Protein AF-A0A8K0IYJ0-F1 (afdb_monomer)

Solvent-accessible surface area (backbone atoms only — not comparable to full-atom values): 7416 Å² total; per-residue (Å²): 136,86,85,85,81,84,74,81,81,77,74,85,73,69,89,70,73,74,72,77,70,62,98,56,102,62,64,48,76,48,79,47,68,49,75,66,72,64,60,58,55,54,53,50,50,49,52,50,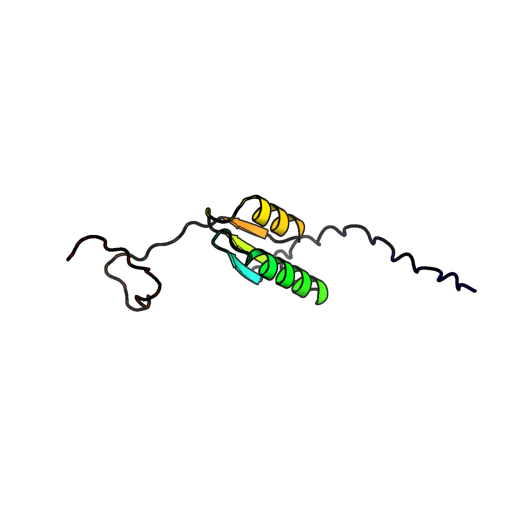43,58,73,72,62,54,81,52,52,44,35,36,41,29,36,86,64,35,49,67,69,59,52,50,52,43,44,73,69,65,36,47,76,39,81,48,80,90,84,78,78,64,97,88,66,69,88,79,63,66,73,81,75,62,74,78,80,78,80,90,87,133

Foldseek 3Di:
DDDDDDDDPPDPPDDDDPDDQPPDPDAAEDEDEAADDCLVVLLVVLVVCVVVVPNHAYEYEYEPRHDVVSVVVCVVSVYRYDYDYDDDDDPPDVPPDDPPVPDDDPPDDD

InterPro domains:
  IPR002495 Glycosyl transferase, family 8 [PF01501] (30-95)
  IPR029044 Nucleotide-diphospho-sugar transferases [G3DSA:3.90.550.10] (24-104)
  IPR029044 Nucleotide-diphospho-sugar transferases [SSF53448] (26-92)
  IPR050587 GNT1/Glycosyltransfe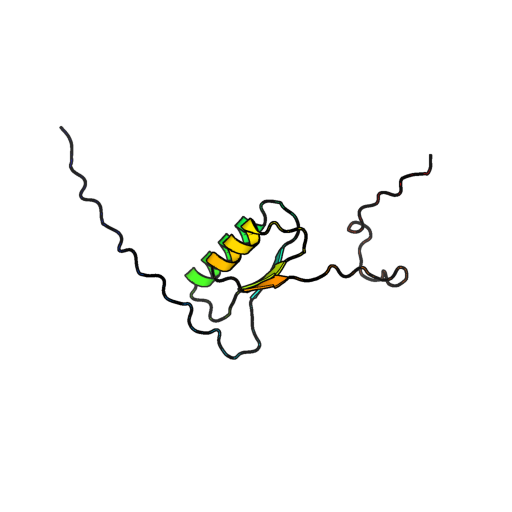rase 8 [PTHR11183] (25-101)

Radius of gyration: 21.36 Å; Cα contacts (8 Å, |Δi|>4): 93; chains: 1; bounding box: 44×26×78 Å

Organism: Cocos nucifera (NCBI:txid13894)

pLDDT: mean 75.53, std 23.27, range [32.5, 97.94]

Secondary structure (DSSP, 8-state):
----------------------SSS--EEEEE-SSSTHHHHHHHHHHHHHHTT-SSPEEEEE-TTS-HHHHHHHHHTT-EEEE-PPPPPPTT--SS--TTSS--------

Mean predicted aligned error: 14.57 Å

Nearest PDB structures (foldseek):
  1zdg-assembly1_A-2  TM=8.687E-01  e=5.119E-03  Oryctolagus cuniculus
  6pmu-assembly1_B  TM=6.725E-01  e=2.680E-02  Tetranychus urticae
  8h4h-assembly1_N-2  TM=6.635E-01  e=9.577E-01  Pyrenophora teres f. teres 0-1
  8gh9-assembly1_D  TM=5.041E-01  e=3.848E+00  Homo sapiens
  8ghg-assembly1_D  TM=4.047E-01  e=2.763E+00  Homo sapiens

Structure (mmCIF, N/CA/C/O backbone):
data_AF-A0A8K0IYJ0-F1
#
_entry.id   AF-A0A8K0IYJ0-F1
#
loop_
_atom_site.group_PDB
_atom_site.id
_atom_site.type_symbol
_atom_site.label_atom_id
_atom_site.label_alt_id
_atom_site.label_comp_id
_atom_site.label_asym_id
_atom_site.label_entity_id
_atom_site.label_seq_id
_atom_site.pdbx_PDB_ins_code
_atom_site.Cartn_x
_atom_site.Cartn_y
_atom_site.Cartn_z
_atom_site.occupancy
_atom_site.B_iso_or_equiv
_atom_site.auth_seq_id
_atom_site.auth_comp_id
_atom_site.auth_asym_id
_atom_site.auth_atom_id
_atom_site.pdbx_PDB_model_num
ATOM 1 N N . MET A 1 1 ? 22.833 4.199 45.622 1.00 33.03 1 MET A N 1
ATOM 2 C CA . MET A 1 1 ? 23.122 3.867 44.212 1.00 33.03 1 MET A CA 1
ATOM 3 C C . MET A 1 1 ? 21.988 3.010 43.671 1.00 33.03 1 MET A C 1
ATOM 5 O O . MET A 1 1 ? 21.658 2.023 44.307 1.00 33.03 1 MET A O 1
ATOM 9 N N . ALA A 1 2 ? 21.442 3.434 42.527 1.00 32.50 2 ALA A N 1
ATOM 10 C CA . ALA A 1 2 ? 20.555 2.731 41.590 1.00 32.50 2 ALA A CA 1
ATOM 11 C C . ALA A 1 2 ? 19.088 2.444 41.988 1.00 32.50 2 ALA A C 1
ATOM 13 O O . ALA A 1 2 ? 18.765 1.543 42.754 1.00 32.50 2 ALA A O 1
ATOM 14 N N . ALA A 1 3 ? 18.204 3.220 41.355 1.00 37.09 3 ALA A N 1
ATOM 15 C CA . ALA A 1 3 ? 16.763 3.048 41.274 1.00 37.09 3 ALA A CA 1
ATOM 16 C C . ALA A 1 3 ? 16.382 1.830 40.412 1.00 37.09 3 ALA A C 1
ATOM 18 O O . ALA A 1 3 ? 16.884 1.677 39.299 1.00 37.09 3 ALA A O 1
ATOM 19 N N . ALA A 1 4 ? 15.443 1.010 40.888 1.00 36.06 4 ALA A N 1
ATOM 20 C CA . ALA A 1 4 ? 14.785 -0.012 40.080 1.00 36.06 4 ALA A CA 1
ATOM 21 C C . ALA A 1 4 ? 13.473 0.559 39.524 1.00 36.06 4 ALA A C 1
ATOM 23 O O . ALA A 1 4 ? 12.489 0.746 40.239 1.00 36.06 4 ALA A O 1
ATOM 24 N N . ILE A 1 5 ? 13.490 0.885 38.235 1.00 40.97 5 ILE A N 1
ATOM 25 C CA . ILE A 1 5 ? 12.350 1.406 37.484 1.00 40.97 5 ILE A CA 1
ATOM 26 C C . ILE A 1 5 ? 11.441 0.219 37.146 1.00 40.97 5 ILE A C 1
ATOM 28 O O . ILE A 1 5 ? 11.775 -0.605 36.296 1.00 40.97 5 ILE A O 1
ATOM 32 N N . LEU A 1 6 ? 10.294 0.111 37.822 1.00 44.34 6 LEU A N 1
ATOM 33 C CA . LEU A 1 6 ? 9.270 -0.887 37.513 1.00 44.34 6 LEU A CA 1
ATOM 34 C C . LEU A 1 6 ? 8.593 -0.516 36.184 1.00 44.34 6 LEU A C 1
ATOM 36 O O . LEU A 1 6 ? 7.754 0.385 36.112 1.00 44.34 6 LEU A O 1
ATOM 40 N N . GLY A 1 7 ? 9.005 -1.196 35.116 1.00 34.50 7 GLY A N 1
ATOM 41 C CA . GLY A 1 7 ? 8.462 -1.036 33.773 1.00 34.50 7 GLY A CA 1
ATOM 42 C C . GLY A 1 7 ? 6.982 -1.418 33.702 1.00 34.50 7 GLY A C 1
ATOM 43 O O . GLY A 1 7 ? 6.582 -2.517 34.080 1.00 34.50 7 GLY A O 1
ATOM 44 N N . LYS A 1 8 ? 6.158 -0.513 33.163 1.00 36.47 8 LYS A N 1
ATOM 45 C CA . LYS A 1 8 ? 4.793 -0.823 32.725 1.00 36.47 8 LYS A CA 1
ATOM 46 C C . LYS A 1 8 ? 4.863 -1.817 31.565 1.00 36.47 8 LYS A C 1
ATOM 48 O O . LYS A 1 8 ? 5.201 -1.440 30.445 1.00 36.47 8 LYS A O 1
ATOM 53 N N . ALA A 1 9 ? 4.494 -3.067 31.825 1.00 36.00 9 ALA A N 1
ATOM 54 C CA . ALA A 1 9 ? 4.181 -4.037 30.788 1.00 36.00 9 ALA A CA 1
ATOM 55 C C . ALA A 1 9 ? 2.942 -3.550 30.015 1.00 36.00 9 ALA A C 1
ATOM 57 O O . ALA A 1 9 ? 1.803 -3.688 30.463 1.00 36.00 9 ALA A O 1
ATOM 58 N N . ALA A 1 10 ? 3.166 -2.917 28.864 1.00 45.06 10 ALA A N 1
ATOM 59 C CA . ALA A 1 10 ? 2.105 -2.580 27.930 1.00 45.06 10 ALA A CA 1
ATOM 60 C C . ALA A 1 10 ? 1.590 -3.880 27.298 1.00 45.06 10 ALA A C 1
ATOM 62 O O . ALA A 1 10 ? 2.192 -4.444 26.390 1.00 45.06 10 ALA A O 1
ATOM 63 N N . MET A 1 11 ? 0.477 -4.350 27.853 1.00 38.56 11 MET A N 1
ATOM 64 C CA . MET A 1 11 ? -0.398 -5.412 27.374 1.00 38.56 11 MET A CA 1
ATOM 65 C C . MET A 1 11 ? -0.397 -5.522 25.841 1.00 38.56 11 MET A C 1
ATOM 67 O O . MET A 1 11 ? -0.870 -4.623 25.140 1.00 38.56 11 MET A O 1
ATOM 71 N N . VAL A 1 12 ? 0.102 -6.651 25.324 1.00 43.66 12 VAL A N 1
ATOM 72 C CA . VAL A 1 12 ? -0.068 -7.055 23.923 1.00 43.66 12 VAL A CA 1
ATOM 73 C C . VAL A 1 12 ? -1.554 -7.330 23.721 1.00 43.66 12 VAL A C 1
ATOM 75 O O . VAL A 1 12 ? -2.068 -8.425 23.937 1.00 43.66 12 VAL A O 1
ATOM 78 N N . ARG A 1 13 ? -2.281 -6.268 23.383 1.00 48.56 13 ARG A N 1
ATOM 79 C CA . ARG A 1 13 ? -3.691 -6.316 23.032 1.00 48.56 13 ARG A CA 1
ATOM 80 C C . ARG A 1 13 ? -3.775 -7.069 21.709 1.00 48.56 13 ARG A C 1
ATOM 82 O O . ARG A 1 13 ? -3.356 -6.548 20.677 1.00 48.56 13 ARG A O 1
ATOM 89 N N . GLY A 1 14 ? -4.245 -8.312 21.798 1.00 42.56 14 GLY A N 1
ATOM 90 C CA . GLY A 1 14 ? -4.315 -9.273 20.705 1.00 42.56 14 GLY A CA 1
ATOM 91 C C . GLY A 1 14 ? -4.811 -8.665 19.397 1.00 42.56 14 GLY A C 1
ATOM 92 O O . GLY A 1 14 ? -5.638 -7.749 19.379 1.00 42.56 14 GLY A O 1
ATOM 93 N N . TYR A 1 15 ? -4.272 -9.191 18.301 1.00 45.62 15 TYR A N 1
ATOM 94 C CA . TYR A 1 15 ? -4.640 -8.850 16.936 1.00 45.62 15 TYR A CA 1
ATOM 95 C C . TYR A 1 15 ? -6.162 -8.963 16.765 1.00 45.62 15 TYR A C 1
ATOM 97 O O . TYR A 1 15 ? -6.722 -10.046 16.601 1.00 45.62 15 TYR A O 1
ATOM 105 N N . ARG A 1 16 ? -6.860 -7.827 16.857 1.00 51.47 16 ARG A N 1
ATOM 106 C CA . ARG A 1 16 ? -8.297 -7.764 16.615 1.00 51.47 16 ARG A CA 1
ATOM 107 C C . ARG A 1 16 ? -8.474 -7.843 15.110 1.00 51.47 16 ARG A C 1
ATOM 109 O O . ARG A 1 16 ? -8.176 -6.871 14.416 1.00 51.47 16 ARG A O 1
ATOM 116 N N . LYS A 1 17 ? -8.927 -9.009 14.632 1.00 48.22 17 LYS A N 1
ATOM 117 C CA . LYS A 1 17 ? -9.362 -9.229 13.247 1.00 48.22 17 LYS A CA 1
ATOM 118 C C . LYS A 1 17 ? -10.137 -7.981 12.807 1.00 48.22 17 LYS A C 1
ATOM 120 O O . LYS A 1 17 ? -11.087 -7.613 13.510 1.00 48.22 17 LYS A O 1
ATOM 125 N N . PRO A 1 18 ? -9.708 -7.274 11.746 1.00 56.28 18 PRO A N 1
ATOM 126 C CA . PRO A 1 18 ? -10.429 -6.098 11.297 1.00 56.28 18 PRO A CA 1
ATOM 127 C C . PRO A 1 18 ? -11.880 -6.513 11.060 1.00 56.28 18 PRO A C 1
ATOM 129 O O . PRO A 1 18 ? -12.142 -7.567 10.474 1.00 56.28 18 PRO A O 1
ATOM 132 N N . ALA A 1 19 ? -12.810 -5.729 11.614 1.00 54.59 19 ALA A N 1
ATOM 133 C CA . ALA A 1 19 ? -14.229 -5.924 11.365 1.00 54.59 19 ALA A CA 1
ATOM 134 C C . ALA A 1 19 ? -14.412 -6.031 9.850 1.00 54.59 19 ALA A C 1
ATOM 136 O O . ALA A 1 19 ? -13.798 -5.254 9.113 1.00 54.59 19 ALA A O 1
ATOM 137 N N . ALA A 1 20 ? -15.173 -7.036 9.405 1.00 54.78 20 ALA A N 1
ATOM 138 C CA . ALA A 1 20 ? -15.466 -7.232 7.993 1.00 54.78 20 ALA A CA 1
ATOM 139 C C . ALA A 1 20 ? -15.823 -5.872 7.386 1.00 54.78 20 ALA A C 1
ATOM 141 O O . ALA A 1 20 ? -16.670 -5.167 7.943 1.00 54.78 20 ALA A O 1
ATOM 142 N N . ALA A 1 21 ? -15.102 -5.484 6.328 1.00 56.34 21 ALA A N 1
ATOM 143 C CA . ALA A 1 21 ? -15.281 -4.188 5.691 1.00 56.34 21 ALA A CA 1
ATOM 144 C C . ALA A 1 21 ? -16.783 -3.952 5.469 1.00 56.34 21 ALA A C 1
ATOM 146 O O . ALA A 1 21 ? -17.481 -4.899 5.079 1.00 56.34 21 ALA A O 1
ATOM 147 N N . PRO A 1 22 ? -17.305 -2.746 5.755 1.00 52.62 22 PRO A N 1
ATOM 148 C CA . PRO A 1 22 ? -18.713 -2.467 5.522 1.00 52.62 22 PRO A CA 1
ATOM 149 C C . PRO A 1 22 ? -19.071 -2.890 4.0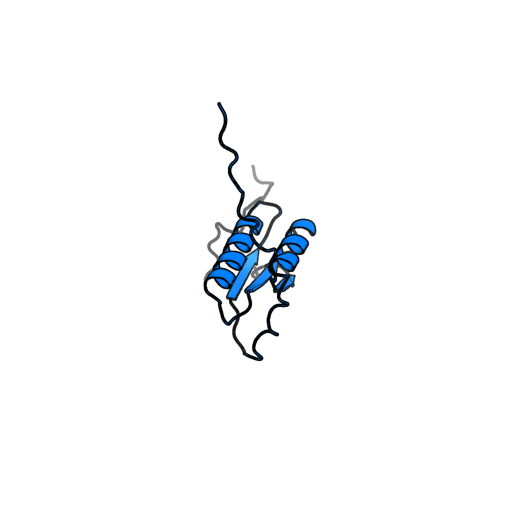94 1.00 52.62 22 PRO A C 1
ATOM 151 O O . PRO A 1 22 ? -18.323 -2.602 3.159 1.00 52.62 22 PRO A O 1
ATOM 154 N N . LYS A 1 23 ? -20.201 -3.591 3.926 1.00 54.56 23 LYS A N 1
ATOM 155 C CA . LYS A 1 23 ? -20.819 -3.861 2.617 1.00 54.56 23 LYS A CA 1
ATOM 156 C C . LYS A 1 23 ? -21.231 -2.514 2.004 1.00 54.56 23 LYS A C 1
ATOM 158 O O . LYS A 1 23 ? -22.387 -2.116 2.084 1.00 54.56 23 LYS A O 1
ATOM 163 N N . GLY A 1 24 ? -20.267 -1.754 1.495 1.00 58.50 24 GLY A N 1
ATOM 164 C CA . GLY A 1 24 ? -20.433 -0.352 1.144 1.00 58.50 24 GLY A CA 1
ATOM 165 C C . GLY A 1 24 ? -19.409 0.086 0.106 1.00 58.50 24 GLY A C 1
ATOM 166 O O . GLY A 1 24 ? -18.227 -0.217 0.210 1.00 58.50 24 GLY A O 1
ATOM 167 N N . ARG A 1 25 ? -19.900 0.814 -0.900 1.00 76.94 25 ARG A N 1
ATOM 168 C CA . ARG A 1 25 ? -19.242 1.288 -2.133 1.00 76.94 25 ARG A CA 1
ATOM 169 C C . ARG A 1 25 ? -18.061 2.266 -1.931 1.00 76.94 25 ARG A C 1
ATOM 171 O O . ARG A 1 25 ? -17.838 3.120 -2.780 1.00 76.94 25 ARG A O 1
ATOM 178 N N . ARG A 1 26 ? -17.367 2.249 -0.788 1.00 90.75 26 ARG A N 1
ATOM 179 C CA . ARG A 1 26 ? -16.403 3.295 -0.401 1.00 90.75 26 ARG A CA 1
ATOM 180 C C . ARG A 1 26 ? -15.121 2.692 0.158 1.00 90.75 26 ARG A C 1
ATOM 182 O O . ARG A 1 26 ? -15.163 1.834 1.036 1.00 90.75 26 ARG A O 1
ATOM 189 N N . ALA A 1 27 ? -13.994 3.194 -0.328 1.00 95.69 27 ALA A N 1
ATOM 190 C CA . ALA A 1 27 ? -12.661 2.840 0.128 1.00 95.69 27 ALA A CA 1
ATOM 191 C C . ALA A 1 27 ? -11.739 4.053 -0.004 1.00 95.69 27 ALA A C 1
ATOM 193 O O . ALA A 1 27 ? -11.955 4.910 -0.862 1.00 95.69 27 ALA A O 1
ATOM 194 N N . TYR A 1 28 ? -10.695 4.091 0.818 1.00 96.88 28 TYR A N 1
ATOM 195 C CA . TYR A 1 28 ? -9.516 4.884 0.496 1.00 96.88 28 TYR A CA 1
ATOM 196 C C . TYR A 1 28 ? -8.689 4.091 -0.503 1.00 96.88 28 TYR A C 1
ATOM 198 O O . TYR A 1 28 ? -8.482 2.894 -0.306 1.00 96.88 28 TYR A O 1
ATOM 206 N N . VAL A 1 29 ? -8.237 4.739 -1.569 1.00 96.69 29 VAL A N 1
ATOM 207 C CA . VAL A 1 29 ? -7.437 4.096 -2.610 1.00 96.69 29 VAL A CA 1
ATOM 208 C C . VAL A 1 29 ? -6.140 4.871 -2.761 1.00 96.69 29 VAL A C 1
ATOM 210 O O . VAL A 1 29 ? -6.151 6.098 -2.805 1.00 96.69 29 VAL A O 1
ATOM 213 N N . THR A 1 30 ? -5.028 4.150 -2.816 1.00 96.50 30 THR A N 1
ATOM 214 C CA . THR A 1 30 ? -3.718 4.698 -3.170 1.00 96.50 30 THR A CA 1
ATOM 215 C C . THR A 1 30 ? -3.047 3.775 -4.173 1.00 96.50 30 THR A C 1
ATOM 217 O O . THR A 1 30 ? -3.368 2.588 -4.241 1.00 96.50 30 THR A O 1
ATOM 220 N N . PHE A 1 31 ? -2.111 4.320 -4.935 1.00 95.62 31 PHE A N 1
ATOM 221 C CA . PHE A 1 31 ? -1.325 3.592 -5.920 1.00 95.62 31 PHE A CA 1
ATOM 222 C C . PHE A 1 31 ? 0.123 3.441 -5.442 1.00 95.62 31 PHE A C 1
ATOM 224 O O . PHE A 1 31 ? 0.616 4.295 -4.701 1.00 95.62 31 PHE A O 1
ATOM 231 N N . LEU A 1 32 ? 0.778 2.348 -5.831 1.00 95.75 32 LEU A N 1
ATOM 232 C CA . LEU A 1 32 ? 2.179 2.067 -5.548 1.00 95.75 32 LEU A CA 1
ATOM 233 C C . LEU A 1 32 ? 2.832 1.409 -6.769 1.00 95.75 32 LEU A C 1
ATOM 235 O O . LEU A 1 32 ? 2.338 0.403 -7.275 1.00 95.75 32 LEU A O 1
ATOM 239 N N . ALA A 1 33 ? 3.959 1.971 -7.186 1.00 93.38 33 ALA A N 1
ATOM 240 C CA . ALA A 1 33 ? 4.798 1.488 -8.273 1.00 93.38 33 ALA A CA 1
ATOM 241 C C . ALA A 1 33 ? 6.264 1.491 -7.836 1.00 93.38 33 ALA A C 1
ATOM 243 O O . ALA A 1 33 ? 6.642 2.249 -6.933 1.00 93.38 33 ALA A O 1
ATOM 244 N N . GLY A 1 34 ? 7.062 0.667 -8.502 1.00 90.56 34 GLY A N 1
ATOM 245 C CA . GLY A 1 34 ? 8.496 0.552 -8.294 1.00 90.56 34 GLY A CA 1
ATOM 246 C C . GLY A 1 34 ? 8.903 -0.226 -7.042 1.00 90.56 34 GLY A C 1
ATOM 247 O O . GLY A 1 34 ? 8.097 -0.646 -6.206 1.00 90.56 34 GLY A O 1
ATOM 248 N N . ASP A 1 35 ? 10.214 -0.378 -6.906 1.00 91.31 35 ASP A N 1
ATOM 249 C CA . ASP A 1 35 ? 10.907 -1.102 -5.840 1.00 91.31 35 ASP A CA 1
ATOM 250 C C . ASP A 1 35 ? 11.417 -0.200 -4.708 1.00 91.31 35 ASP A C 1
ATOM 252 O O . ASP A 1 35 ? 11.964 -0.682 -3.717 1.00 91.31 35 ASP A O 1
ATOM 256 N N . GLY A 1 36 ? 11.193 1.108 -4.818 1.00 91.56 36 GLY A N 1
ATOM 257 C CA . GLY A 1 36 ? 11.594 2.083 -3.816 1.00 91.56 36 GLY A CA 1
ATOM 258 C C . GLY A 1 36 ? 10.795 2.023 -2.508 1.00 91.56 36 GLY A C 1
ATOM 259 O O . GLY A 1 36 ? 9.871 1.237 -2.292 1.00 91.56 36 GLY A O 1
ATOM 260 N N . ASP A 1 37 ? 11.115 2.956 -1.616 1.00 95.81 37 ASP A N 1
ATOM 261 C CA . ASP A 1 37 ? 10.621 2.988 -0.236 1.00 95.81 37 ASP A CA 1
ATOM 262 C C . ASP A 1 37 ? 9.198 3.555 -0.051 1.00 9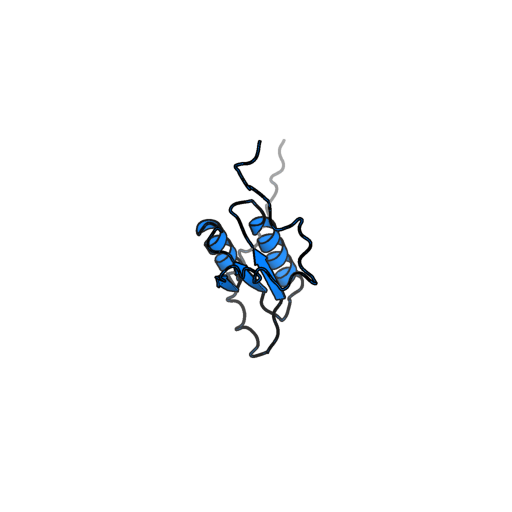5.81 37 ASP A C 1
ATOM 264 O O . ASP A 1 37 ? 8.728 3.723 1.080 1.00 95.81 37 ASP A O 1
ATOM 268 N N . TYR A 1 38 ? 8.463 3.821 -1.134 1.00 95.06 38 TYR A N 1
ATOM 269 C CA . TYR A 1 38 ? 7.108 4.389 -1.075 1.00 95.06 38 TYR A CA 1
ATOM 270 C C . TYR A 1 38 ? 6.103 3.500 -0.322 1.00 95.06 38 TYR A C 1
ATOM 272 O O . TYR A 1 38 ? 5.136 4.005 0.260 1.00 95.06 38 TYR A O 1
ATOM 280 N N . TRP A 1 39 ? 6.365 2.193 -0.215 1.00 95.94 39 TRP A N 1
ATOM 281 C CA . TRP A 1 39 ? 5.576 1.284 0.621 1.00 95.94 39 TRP A CA 1
ATOM 282 C C . TRP A 1 39 ? 5.565 1.710 2.101 1.00 95.94 39 TRP A C 1
ATOM 284 O O . TRP A 1 39 ? 4.553 1.524 2.782 1.00 95.94 39 TRP A O 1
ATOM 294 N N . LYS A 1 40 ? 6.632 2.357 2.602 1.00 97.19 40 LYS A N 1
ATOM 295 C CA . LYS A 1 40 ? 6.700 2.897 3.974 1.00 97.19 40 LYS A CA 1
ATOM 296 C C . LYS A 1 40 ? 5.661 4.001 4.188 1.00 97.19 40 LYS A C 1
ATOM 298 O O . LYS A 1 40 ? 5.038 4.062 5.251 1.00 97.19 40 LYS A O 1
ATOM 303 N N . GLY A 1 41 ? 5.415 4.822 3.164 1.00 97.31 41 GLY A N 1
ATOM 304 C CA . GLY A 1 41 ? 4.357 5.834 3.167 1.00 97.31 41 GLY A CA 1
ATOM 305 C C . GLY A 1 41 ? 2.967 5.207 3.291 1.00 97.31 41 GLY A C 1
ATOM 306 O O . GLY A 1 41 ? 2.171 5.615 4.138 1.00 97.31 41 GLY A O 1
ATOM 307 N N . VAL A 1 42 ? 2.706 4.136 2.537 1.00 97.56 42 VAL A N 1
ATOM 308 C CA . VAL A 1 42 ?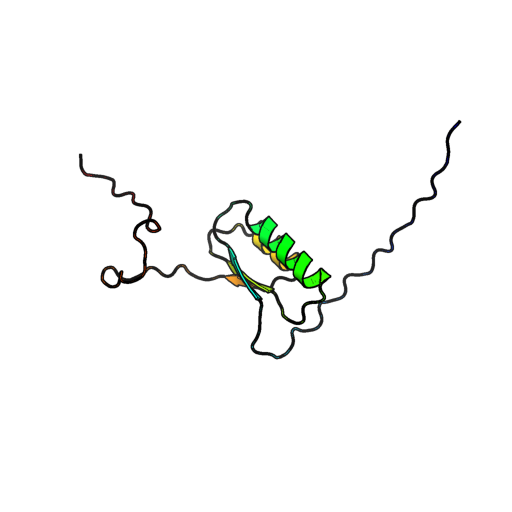 1.439 3.386 2.606 1.00 97.56 42 VAL A CA 1
ATOM 309 C C . VAL A 1 42 ? 1.249 2.725 3.979 1.00 97.56 42 VAL A C 1
ATOM 311 O O . VAL A 1 42 ? 0.147 2.739 4.530 1.00 97.56 42 VAL A O 1
ATOM 314 N N . VAL A 1 43 ? 2.320 2.208 4.591 1.00 97.88 43 VAL A N 1
ATOM 315 C CA . VAL A 1 43 ? 2.286 1.700 5.975 1.00 97.88 43 VAL A CA 1
ATOM 316 C C . VAL A 1 43 ? 1.911 2.812 6.962 1.00 97.88 43 VAL A C 1
ATOM 318 O O . VAL A 1 43 ? 1.095 2.589 7.862 1.00 97.88 43 VAL A O 1
ATOM 321 N N . GLY A 1 44 ? 2.480 4.009 6.799 1.00 97.94 44 GLY A N 1
ATOM 322 C CA . GLY A 1 44 ? 2.122 5.195 7.580 1.00 97.94 44 GLY A CA 1
ATOM 323 C C . GLY A 1 44 ? 0.646 5.571 7.423 1.00 97.94 44 GLY A C 1
ATOM 324 O O . GLY A 1 44 ? -0.051 5.753 8.424 1.00 97.94 44 GLY A O 1
ATOM 325 N N . LEU A 1 45 ? 0.145 5.586 6.185 1.00 97.69 45 LEU A N 1
ATOM 326 C CA . LEU A 1 45 ? -1.258 5.850 5.866 1.00 97.69 45 LEU A CA 1
ATOM 327 C C . LEU A 1 45 ? -2.195 4.835 6.539 1.00 97.69 45 LEU A C 1
ATOM 329 O O . LEU A 1 45 ? -3.139 5.226 7.228 1.00 97.69 45 LEU A O 1
ATOM 333 N N . ALA A 1 46 ? -1.903 3.537 6.422 1.00 97.06 46 ALA A N 1
ATOM 334 C CA . ALA A 1 46 ? -2.689 2.476 7.052 1.00 97.06 46 ALA A CA 1
ATOM 335 C C . ALA A 1 46 ? -2.740 2.628 8.584 1.00 97.06 46 ALA A C 1
ATOM 337 O O . ALA A 1 46 ? -3.799 2.497 9.208 1.00 97.06 46 ALA A O 1
ATOM 338 N N . LYS A 1 47 ? -1.598 2.954 9.205 1.00 97.56 47 LYS A N 1
ATOM 339 C CA . LYS A 1 47 ? -1.507 3.246 10.644 1.00 97.56 47 LYS A CA 1
ATOM 340 C C . LYS A 1 47 ? -2.336 4.477 11.022 1.00 97.56 47 LYS A C 1
ATOM 342 O O . LYS A 1 47 ? -3.043 4.432 12.030 1.00 97.56 47 LYS A O 1
ATOM 347 N N . GLY A 1 48 ? -2.290 5.538 10.217 1.00 97.38 48 GLY A N 1
ATOM 348 C CA . GLY A 1 48 ? -3.069 6.763 10.411 1.00 97.38 48 GLY A CA 1
ATOM 349 C C . GLY A 1 48 ? -4.576 6.511 10.370 1.00 97.38 48 GLY A C 1
ATOM 350 O O . GLY A 1 48 ? -5.279 6.848 11.323 1.00 97.38 48 GLY A O 1
ATOM 351 N N . LEU A 1 49 ? -5.058 5.823 9.330 1.00 96.81 49 LEU A N 1
ATOM 352 C CA . LEU A 1 49 ? -6.473 5.460 9.182 1.00 96.81 49 LEU A CA 1
ATOM 353 C C . LEU A 1 49 ? -6.969 4.598 10.349 1.00 96.81 49 LEU A C 1
ATOM 355 O O . LEU A 1 49 ? -8.068 4.809 10.864 1.00 96.81 49 LEU A O 1
ATOM 359 N N . ARG A 1 50 ? -6.139 3.667 10.833 1.00 95.62 50 ARG A N 1
ATOM 360 C CA . ARG A 1 50 ? -6.460 2.866 12.020 1.00 95.62 50 ARG A CA 1
ATOM 361 C C . ARG A 1 50 ? -6.507 3.710 13.294 1.00 95.62 50 ARG A C 1
ATOM 363 O O . ARG A 1 50 ? -7.407 3.512 14.110 1.00 95.62 50 ARG A O 1
ATOM 370 N N . LYS A 1 51 ? -5.575 4.654 13.468 1.00 97.12 51 LYS A N 1
ATOM 371 C CA . LYS A 1 51 ? -5.523 5.555 14.634 1.00 97.12 51 LYS A CA 1
ATOM 372 C C . LYS A 1 51 ? -6.803 6.382 14.762 1.00 97.12 51 LYS A C 1
ATOM 374 O O . LYS A 1 51 ? -7.330 6.503 15.864 1.00 97.12 51 LYS A O 1
ATOM 379 N N . VAL A 1 52 ? -7.331 6.889 13.648 1.00 96.88 52 VAL A N 1
ATOM 380 C CA . VAL A 1 52 ? -8.585 7.665 13.627 1.00 96.88 52 VAL A CA 1
ATOM 381 C C . VAL A 1 52 ? -9.845 6.796 13.583 1.00 96.88 52 VAL A C 1
ATOM 383 O O . VAL A 1 52 ? -10.945 7.332 13.509 1.00 96.88 52 VAL A O 1
ATOM 386 N N . ARG A 1 53 ? -9.710 5.463 13.662 1.00 94.00 53 ARG A N 1
ATOM 387 C CA . ARG A 1 53 ? -10.823 4.503 13.553 1.00 94.00 53 ARG A CA 1
ATOM 388 C C . ARG A 1 53 ? -11.650 4.719 12.281 1.00 94.00 53 ARG A C 1
ATOM 390 O O . ARG A 1 53 ? -12.877 4.722 12.328 1.00 94.00 53 ARG A O 1
ATOM 397 N N . SER A 1 54 ? -10.958 4.893 11.153 1.00 93.25 54 SER A N 1
ATOM 398 C CA . SER A 1 54 ? -11.585 5.003 9.837 1.00 93.25 54 SER A CA 1
ATOM 399 C C . SER A 1 54 ? -12.590 3.872 9.609 1.00 93.25 54 SER A C 1
ATOM 401 O O . SER A 1 54 ? -12.299 2.705 9.882 1.00 93.25 54 SER A O 1
ATOM 403 N N . ALA A 1 55 ? -13.764 4.227 9.087 1.00 92.50 55 ALA A N 1
ATOM 404 C CA . ALA A 1 55 ? -14.824 3.276 8.766 1.00 92.50 55 ALA A CA 1
ATOM 405 C C . ALA A 1 55 ? -14.554 2.492 7.470 1.00 92.50 55 ALA A C 1
ATOM 407 O O . ALA A 1 55 ? -15.162 1.446 7.253 1.00 92.50 55 ALA A O 1
ATOM 408 N N . TYR A 1 56 ? -13.667 2.995 6.606 1.00 93.56 56 TYR A N 1
ATOM 409 C CA . TYR A 1 56 ? -13.446 2.453 5.265 1.00 93.56 56 TYR A CA 1
ATOM 410 C C . TYR A 1 56 ? -12.087 1.755 5.146 1.00 93.56 56 TYR A C 1
ATOM 412 O O . TYR A 1 56 ? -11.110 2.214 5.752 1.00 93.56 56 TYR A O 1
ATOM 420 N N . PRO A 1 57 ? -12.000 0.671 4.351 1.00 94.38 57 PRO A N 1
ATOM 421 C CA . PRO A 1 57 ? -10.741 -0.019 4.107 1.00 94.38 57 PRO A CA 1
ATOM 422 C C . PRO A 1 57 ? -9.794 0.829 3.250 1.00 94.38 57 PRO A C 1
ATOM 424 O O . PRO A 1 57 ? -10.226 1.713 2.506 1.00 94.38 57 PRO A O 1
ATOM 427 N N . LEU A 1 58 ? -8.501 0.509 3.331 1.00 97.25 58 LEU A N 1
ATOM 428 C CA . LEU A 1 58 ? -7.479 1.020 2.423 1.00 97.25 58 LEU A CA 1
ATOM 429 C C . LEU A 1 58 ? -7.191 -0.028 1.346 1.00 97.25 58 LEU A C 1
ATOM 431 O O . LEU A 1 58 ? -6.718 -1.124 1.656 1.00 97.25 58 LEU A O 1
ATOM 435 N N . VAL A 1 59 ? -7.471 0.319 0.095 1.00 97.25 59 VAL A N 1
ATOM 436 C CA . VAL A 1 59 ? -7.090 -0.439 -1.096 1.00 97.25 59 VAL A CA 1
ATOM 437 C C . VAL A 1 59 ? -5.795 0.145 -1.644 1.00 97.25 59 VAL A C 1
ATOM 439 O O . VAL A 1 59 ? -5.660 1.360 -1.779 1.00 97.25 59 VAL A O 1
ATOM 442 N N . VAL A 1 60 ? -4.842 -0.726 -1.954 1.00 97.88 60 VAL A N 1
ATOM 443 C CA . VAL A 1 60 ? -3.568 -0.343 -2.558 1.00 97.88 60 VAL A CA 1
ATOM 444 C C . VAL A 1 60 ? -3.493 -0.997 -3.925 1.00 97.88 60 VAL A C 1
ATOM 446 O O . VAL A 1 60 ? -3.383 -2.220 -4.011 1.00 97.88 60 VAL A O 1
ATOM 449 N N . ALA A 1 61 ? -3.593 -0.183 -4.970 1.00 97.31 61 ALA A N 1
ATOM 450 C CA . ALA A 1 61 ? -3.329 -0.604 -6.335 1.00 97.31 61 ALA A CA 1
ATOM 451 C C . ALA A 1 61 ? -1.810 -0.706 -6.526 1.00 97.31 61 ALA A C 1
ATOM 453 O O . ALA A 1 61 ? -1.112 0.282 -6.308 1.00 97.31 61 ALA A O 1
ATOM 454 N N . VAL A 1 62 ? -1.300 -1.888 -6.863 1.00 96.56 62 VAL A N 1
ATOM 455 C CA . VAL A 1 62 ? 0.138 -2.146 -7.033 1.00 96.56 62 VAL A CA 1
ATOM 456 C C . VAL A 1 62 ? 0.444 -2.526 -8.473 1.00 96.56 62 VAL A C 1
ATOM 458 O O . VAL A 1 62 ? -0.315 -3.284 -9.073 1.00 96.56 62 VAL A O 1
ATOM 461 N N . LEU A 1 63 ? 1.551 -2.022 -9.010 1.00 94.12 63 LEU A N 1
ATOM 462 C CA . LEU A 1 63 ? 2.094 -2.504 -10.278 1.00 94.12 63 LEU A CA 1
ATOM 463 C C . LEU A 1 63 ? 2.901 -3.805 -10.103 1.00 94.12 63 LEU A C 1
ATOM 465 O O . LEU A 1 63 ? 3.334 -4.114 -8.985 1.00 94.12 63 LEU A O 1
ATOM 469 N N . PRO A 1 64 ? 3.139 -4.557 -11.201 1.00 91.56 64 PRO A N 1
ATOM 470 C CA . PRO A 1 64 ? 3.950 -5.775 -11.195 1.00 91.56 64 PRO A CA 1
ATOM 471 C C . PRO A 1 64 ? 5.389 -5.575 -10.696 1.00 91.56 64 PRO A C 1
ATOM 473 O O . PRO A 1 64 ? 5.963 -6.495 -10.120 1.00 91.56 64 PRO A O 1
ATOM 476 N N . ASP A 1 65 ? 5.942 -4.375 -10.862 1.00 92.25 65 ASP A N 1
ATOM 477 C CA . ASP A 1 65 ? 7.308 -3.998 -10.476 1.00 92.25 65 ASP A CA 1
ATOM 478 C C . ASP A 1 65 ? 7.514 -3.840 -8.957 1.00 92.25 65 ASP A C 1
ATOM 480 O O . ASP A 1 65 ? 8.649 -3.811 -8.488 1.00 92.25 65 ASP A O 1
ATOM 484 N N . VAL A 1 66 ? 6.438 -3.792 -8.164 1.00 95.44 66 VAL A N 1
ATOM 485 C CA . VAL A 1 66 ? 6.527 -3.730 -6.700 1.00 95.44 66 VAL A CA 1
ATOM 486 C C . VAL A 1 66 ? 6.965 -5.093 -6.143 1.00 95.44 66 VAL A C 1
ATOM 488 O O . VAL A 1 66 ? 6.228 -6.069 -6.325 1.00 95.44 66 VAL A O 1
ATOM 491 N N . PRO A 1 67 ? 8.069 -5.184 -5.375 1.00 96.00 67 PRO A N 1
ATOM 492 C CA . PRO A 1 67 ? 8.539 -6.435 -4.782 1.00 96.00 67 PRO A CA 1
ATOM 493 C C . PRO A 1 67 ? 7.491 -7.131 -3.902 1.00 96.00 67 PRO A C 1
ATOM 495 O O . PRO A 1 67 ? 6.774 -6.491 -3.126 1.00 96.00 67 PRO A O 1
ATOM 498 N N . GLU A 1 68 ? 7.432 -8.465 -3.960 1.00 96.00 68 GLU A N 1
ATOM 499 C CA . GLU A 1 68 ? 6.448 -9.256 -3.201 1.00 96.00 68 GLU A CA 1
ATOM 500 C C . GLU A 1 68 ? 6.582 -9.063 -1.683 1.00 96.00 68 GLU A C 1
ATOM 502 O O . GLU A 1 68 ? 5.579 -9.057 -0.966 1.00 96.00 68 GLU A O 1
ATOM 507 N N . ASP A 1 69 ? 7.792 -8.820 -1.178 1.00 96.75 69 ASP A N 1
ATOM 508 C CA . ASP A 1 69 ? 8.008 -8.537 0.242 1.00 96.75 69 ASP A CA 1
ATOM 509 C C . ASP A 1 69 ? 7.319 -7.242 0.682 1.00 96.75 69 ASP A C 1
ATOM 511 O O . ASP A 1 69 ? 6.656 -7.217 1.725 1.00 96.75 69 ASP A O 1
ATOM 515 N N . HIS A 1 70 ? 7.355 -6.195 -0.148 1.00 96.75 70 HIS A N 1
ATOM 516 C CA . HIS A 1 70 ? 6.610 -4.963 0.112 1.00 96.75 70 HIS A CA 1
ATOM 517 C C . HIS A 1 70 ? 5.103 -5.242 0.133 1.00 96.75 70 HIS A C 1
ATOM 519 O O . HIS A 1 70 ? 4.404 -4.830 1.063 1.00 96.75 70 HIS A O 1
ATOM 525 N N . ARG A 1 71 ? 4.589 -6.029 -0.819 1.00 96.69 71 ARG A N 1
ATOM 526 C CA . ARG A 1 71 ? 3.166 -6.414 -0.870 1.00 96.69 71 ARG A CA 1
ATOM 527 C C . ARG A 1 71 ? 2.746 -7.219 0.358 1.00 96.69 71 ARG A C 1
ATOM 529 O O . ARG A 1 71 ? 1.684 -6.960 0.930 1.00 96.69 71 ARG A O 1
ATOM 536 N N . ARG A 1 72 ? 3.581 -8.158 0.812 1.00 97.75 72 ARG A N 1
ATOM 537 C CA . ARG A 1 72 ? 3.361 -8.954 2.029 1.00 97.75 72 ARG A CA 1
ATOM 538 C C . ARG A 1 72 ? 3.272 -8.062 3.261 1.00 97.75 72 ARG A C 1
ATOM 540 O O . ARG A 1 72 ? 2.351 -8.225 4.066 1.00 97.75 72 ARG A O 1
ATOM 547 N N . ILE A 1 73 ? 4.165 -7.079 3.376 1.00 97.31 73 ILE A N 1
ATOM 548 C CA . ILE A 1 73 ? 4.125 -6.095 4.459 1.00 97.31 73 ILE A CA 1
ATOM 549 C C . ILE A 1 73 ? 2.813 -5.307 4.413 1.00 97.31 73 ILE A C 1
ATOM 551 O O . ILE A 1 73 ? 2.145 -5.195 5.441 1.00 97.31 73 ILE A O 1
ATOM 555 N N . LEU A 1 74 ? 2.381 -4.822 3.247 1.00 97.00 74 LEU A N 1
ATOM 556 C CA . LEU A 1 74 ? 1.117 -4.089 3.117 1.00 97.00 74 LEU A CA 1
ATOM 557 C C . LEU A 1 74 ? -0.095 -4.938 3.524 1.00 97.00 74 LEU A C 1
ATOM 559 O O . LEU A 1 74 ? -0.928 -4.477 4.309 1.00 97.00 74 LEU A O 1
ATOM 563 N N . ARG A 1 75 ? -0.164 -6.200 3.077 1.00 97.38 75 ARG A N 1
ATOM 564 C CA . ARG A 1 75 ? -1.214 -7.140 3.509 1.00 97.38 75 ARG A CA 1
ATOM 565 C C . ARG A 1 75 ? -1.191 -7.336 5.030 1.00 97.38 75 ARG A C 1
ATOM 567 O O . ARG A 1 75 ? -2.245 -7.302 5.662 1.00 97.38 75 ARG A O 1
ATOM 574 N N . SER A 1 76 ? -0.006 -7.440 5.643 1.00 96.75 76 SER A N 1
ATOM 575 C CA . SER A 1 76 ? 0.140 -7.565 7.106 1.00 96.75 76 SER A CA 1
ATOM 576 C C . SER A 1 76 ? -0.409 -6.354 7.878 1.00 96.75 76 SER A C 1
ATOM 578 O O . SER A 1 76 ? -0.905 -6.502 8.996 1.00 96.75 76 SER A O 1
ATOM 580 N N . GLN A 1 77 ? -0.377 -5.156 7.276 1.00 95.50 77 GLN A N 1
ATOM 581 C CA . GLN A 1 77 ? -0.938 -3.934 7.865 1.00 95.50 77 GLN A CA 1
ATOM 582 C C . GLN A 1 77 ? -2.469 -3.845 7.759 1.00 95.50 77 GLN A C 1
ATOM 584 O O . GLN A 1 77 ? -3.056 -2.918 8.325 1.00 95.50 77 GLN A O 1
ATOM 589 N N . GLY A 1 78 ? -3.112 -4.795 7.071 1.00 93.75 78 GLY A N 1
ATOM 590 C CA . GLY A 1 78 ? -4.550 -4.803 6.805 1.00 93.75 78 GLY A CA 1
ATOM 591 C C . GLY A 1 78 ? -4.952 -4.070 5.523 1.00 93.75 78 GLY A C 1
ATOM 592 O O . GLY A 1 78 ? -6.134 -3.775 5.351 1.00 93.75 78 GLY A O 1
ATOM 593 N N . CYS A 1 79 ? -4.000 -3.759 4.637 1.00 97.00 79 CYS A N 1
ATOM 594 C CA . CYS A 1 79 ? -4.297 -3.175 3.332 1.00 97.00 79 CYS A CA 1
ATOM 595 C C . CYS A 1 79 ? -4.850 -4.234 2.369 1.00 97.00 79 CYS A C 1
ATOM 597 O O . CYS A 1 79 ? -4.351 -5.360 2.305 1.00 97.00 79 CYS A O 1
ATOM 599 N N . LEU A 1 80 ? -5.839 -3.847 1.564 1.00 96.69 80 LEU A N 1
ATOM 600 C CA . LEU A 1 80 ? -6.341 -4.652 0.454 1.00 96.69 80 LEU A CA 1
ATOM 601 C C . LEU A 1 80 ? -5.474 -4.395 -0.780 1.00 96.69 80 LEU A C 1
ATOM 603 O O . LEU A 1 80 ? -5.683 -3.423 -1.501 1.00 96.69 80 LEU A O 1
ATOM 607 N N . VAL A 1 81 ? -4.486 -5.255 -1.005 1.00 96.81 81 VAL A N 1
ATOM 608 C CA . VAL A 1 81 ? -3.572 -5.141 -2.150 1.00 96.81 81 VAL A CA 1
ATOM 609 C C . VAL A 1 81 ? -4.243 -5.692 -3.409 1.00 96.81 81 VAL A C 1
ATOM 611 O O . VAL A 1 81 ? -4.702 -6.837 -3.414 1.00 96.81 81 VAL A O 1
ATOM 614 N N . ARG A 1 82 ? -4.307 -4.878 -4.464 1.00 96.88 82 ARG A N 1
ATOM 615 C CA . ARG A 1 82 ? -4.836 -5.233 -5.784 1.00 96.88 82 ARG A CA 1
ATOM 616 C C . ARG A 1 82 ? -3.776 -4.946 -6.830 1.00 96.88 82 ARG A C 1
ATOM 618 O O . ARG A 1 82 ? -3.378 -3.800 -6.984 1.00 96.88 82 ARG A O 1
ATOM 625 N N . GLU A 1 83 ? -3.316 -5.984 -7.510 1.00 95.19 83 GLU A N 1
ATOM 626 C CA . GLU A 1 83 ? -2.440 -5.797 -8.661 1.00 95.19 83 GLU A CA 1
ATOM 627 C C . GLU A 1 83 ? -3.237 -5.188 -9.818 1.00 95.19 83 GLU A C 1
ATOM 629 O O . GLU A 1 83 ? -4.403 -5.544 -10.011 1.00 95.19 83 GLU A O 1
ATOM 634 N N . ILE A 1 84 ? -2.629 -4.239 -10.526 1.00 93.12 84 ILE A N 1
ATOM 635 C CA . ILE A 1 84 ? -3.184 -3.612 -11.724 1.00 93.12 84 ILE A CA 1
ATOM 636 C C . ILE A 1 84 ? -2.126 -3.556 -12.825 1.00 93.12 84 ILE A C 1
ATOM 638 O O . ILE A 1 84 ? -0.931 -3.478 -12.541 1.00 93.12 84 ILE A O 1
ATOM 642 N N . GLU A 1 85 ? -2.576 -3.560 -14.076 1.00 86.31 85 GLU A N 1
ATOM 643 C CA . GLU A 1 85 ? -1.706 -3.394 -15.239 1.00 86.31 85 GLU A CA 1
ATOM 644 C C . GLU A 1 85 ? -1.539 -1.904 -15.590 1.00 86.31 85 GL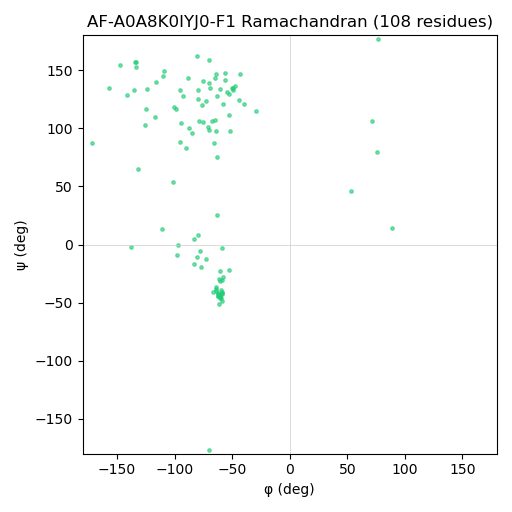U A C 1
ATOM 646 O O . GLU A 1 85 ? -2.496 -1.130 -15.456 1.00 86.31 85 GLU A O 1
ATOM 651 N N . PRO A 1 86 ? -0.345 -1.475 -16.041 1.00 81.06 86 PRO A N 1
ATOM 652 C CA . PRO A 1 86 ? -0.155 -0.140 -16.595 1.00 81.06 86 PRO A CA 1
ATOM 653 C C . PRO A 1 86 ? -1.040 0.072 -17.830 1.00 81.06 86 PRO A C 1
ATOM 655 O O . PRO A 1 86 ? -1.076 -0.766 -18.728 1.00 81.06 86 PRO A O 1
ATOM 658 N N . VAL A 1 87 ? -1.718 1.219 -17.905 1.00 80.19 87 VAL A N 1
ATOM 659 C CA . VAL A 1 87 ? -2.457 1.630 -19.106 1.00 80.19 87 VAL A CA 1
ATOM 660 C C . VAL A 1 87 ? -1.613 2.638 -19.872 1.00 80.19 87 VAL A C 1
ATOM 662 O O . VAL A 1 87 ? -1.326 3.722 -19.362 1.00 80.19 87 VAL A O 1
ATOM 665 N N . TYR A 1 88 ? -1.244 2.290 -21.102 1.00 71.25 88 TYR A N 1
ATOM 666 C CA . TYR A 1 88 ? -0.534 3.189 -22.005 1.00 71.25 88 TYR A CA 1
ATOM 667 C C . TYR A 1 88 ? -1.540 3.930 -22.894 1.00 71.25 88 TYR A C 1
ATOM 669 O O . TYR A 1 88 ? -2.401 3.283 -23.501 1.00 71.25 88 TYR A O 1
ATOM 677 N N . PRO A 1 89 ? -1.488 5.274 -22.964 1.00 71.50 89 PRO A N 1
ATOM 678 C CA . PRO A 1 89 ? -2.365 6.020 -23.850 1.00 71.50 89 PRO A CA 1
ATOM 679 C C . PRO A 1 89 ? -2.048 5.684 -25.317 1.00 71.50 89 PRO A C 1
ATOM 681 O O . PRO A 1 89 ? -0.876 5.522 -25.664 1.00 71.50 89 PRO A O 1
ATOM 684 N N . PRO A 1 90 ? -3.064 5.601 -26.194 1.00 68.25 90 PRO A N 1
ATOM 685 C CA . PRO A 1 90 ? -2.833 5.482 -27.628 1.00 68.25 90 PRO A CA 1
ATOM 686 C C . PRO A 1 90 ? -2.135 6.745 -28.154 1.00 68.25 90 PRO A C 1
ATOM 688 O O . PRO A 1 90 ? -2.415 7.851 -27.687 1.00 68.25 90 PRO A O 1
ATOM 691 N N . GLU A 1 91 ? -1.275 6.586 -29.164 1.00 64.81 91 GLU A N 1
ATOM 692 C CA . GLU A 1 91 ? -0.383 7.632 -29.705 1.00 64.81 91 GLU A CA 1
ATOM 693 C C . GLU A 1 91 ? -1.089 8.946 -30.096 1.00 64.81 91 GLU A C 1
ATOM 695 O O . GLU A 1 91 ? -0.460 10.000 -30.123 1.00 64.81 91 GLU A O 1
ATOM 700 N N . ASN A 1 92 ? -2.401 8.913 -30.355 1.00 59.78 92 ASN A N 1
ATOM 701 C CA . ASN A 1 92 ? -3.150 10.015 -30.962 1.00 59.78 92 ASN A CA 1
ATOM 702 C C . ASN A 1 92 ? -4.158 10.727 -30.030 1.00 59.78 92 ASN A C 1
ATOM 704 O O . ASN A 1 92 ? -5.020 11.461 -30.512 1.00 59.78 92 ASN A O 1
ATOM 708 N N . GLN A 1 93 ? -4.101 10.513 -28.706 1.00 53.56 93 GLN A N 1
ATOM 709 C CA . GLN A 1 93 ? -4.976 11.189 -27.727 1.00 53.56 93 GLN A CA 1
ATOM 710 C C . GLN A 1 93 ? -4.187 11.764 -26.541 1.00 53.56 93 GLN A C 1
ATOM 712 O O . GLN A 1 93 ? -4.356 11.378 -25.387 1.00 53.56 93 GLN A O 1
ATOM 717 N N . THR A 1 94 ? -3.330 12.741 -26.818 1.00 55.62 94 THR A N 1
ATOM 718 C CA . THR A 1 94 ? -2.555 13.490 -25.818 1.00 55.62 94 THR A CA 1
ATOM 719 C C . THR A 1 94 ? -3.170 14.867 -25.542 1.00 55.62 94 THR A C 1
ATOM 721 O O . THR A 1 94 ? -2.498 15.885 -25.631 1.00 55.62 94 THR A O 1
ATOM 724 N N . GLN A 1 95 ? -4.460 14.942 -25.184 1.00 53.22 95 GLN A N 1
ATOM 725 C CA . GLN A 1 95 ? -5.027 16.216 -24.692 1.00 53.22 95 GLN A CA 1
ATOM 726 C C . GLN A 1 95 ? -4.767 16.469 -23.198 1.00 53.22 95 GLN A C 1
ATOM 728 O O . GLN A 1 95 ? -4.862 17.612 -22.760 1.00 53.22 95 GLN A O 1
ATOM 733 N N . PHE A 1 96 ? -4.391 15.445 -22.418 1.00 54.81 96 PHE A N 1
ATOM 734 C CA . PHE A 1 96 ? -4.167 15.590 -20.967 1.00 54.81 96 PHE A CA 1
ATOM 735 C C . PHE A 1 96 ? -2.923 14.869 -20.419 1.00 54.81 96 PHE A C 1
ATOM 737 O O . PHE A 1 96 ? -2.626 14.987 -19.231 1.00 54.81 96 PHE A O 1
ATOM 744 N N . ALA A 1 97 ? -2.167 14.147 -21.252 1.00 54.22 97 ALA A N 1
ATOM 745 C CA . ALA A 1 97 ? -0.887 13.569 -20.850 1.00 54.22 97 ALA A CA 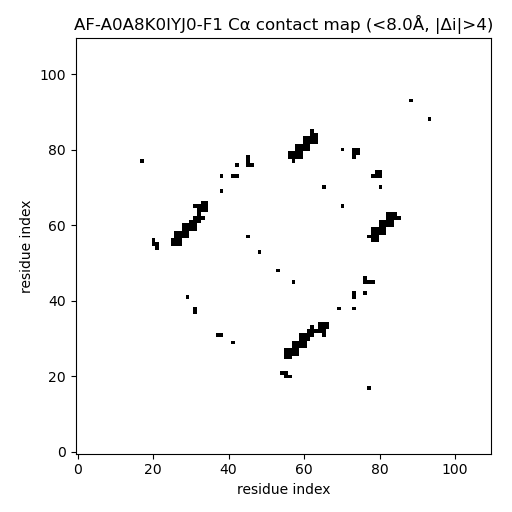1
ATOM 746 C C . ALA A 1 97 ? 0.222 14.602 -21.087 1.00 54.22 97 ALA A C 1
ATOM 748 O O . ALA A 1 97 ? 0.666 14.801 -22.215 1.00 54.22 97 ALA A O 1
ATOM 749 N N . MET A 1 98 ? 0.654 15.289 -20.026 1.00 49.16 98 MET A N 1
ATOM 750 C CA . MET A 1 98 ? 1.857 16.120 -20.085 1.00 49.16 98 MET A CA 1
ATOM 751 C C . MET A 1 98 ? 3.039 15.239 -20.506 1.00 49.16 98 MET A C 1
ATOM 753 O O . MET A 1 98 ? 3.374 14.278 -19.812 1.00 49.16 98 MET A O 1
ATOM 757 N N . ALA A 1 99 ? 3.683 15.591 -21.620 1.00 47.47 99 ALA A N 1
ATOM 758 C CA . ALA A 1 99 ? 4.766 14.836 -22.259 1.00 47.47 99 ALA A CA 1
ATOM 759 C C . ALA A 1 99 ? 6.012 14.589 -21.375 1.00 47.47 99 ALA A C 1
ATOM 761 O O . ALA A 1 99 ? 6.922 13.885 -21.790 1.00 47.47 99 ALA A O 1
ATOM 762 N N . TYR A 1 100 ? 6.058 15.118 -20.148 1.00 52.72 100 TYR A N 1
ATOM 763 C CA . TYR A 1 100 ? 7.151 14.897 -19.196 1.00 52.72 100 TYR A CA 1
ATOM 764 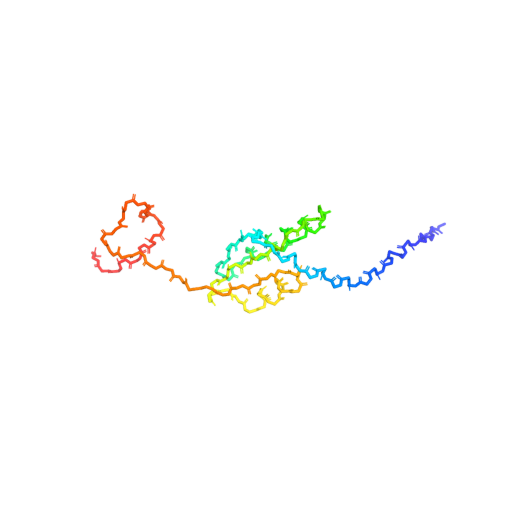C C . TYR A 1 100 ? 7.077 13.562 -18.424 1.00 52.72 100 TYR A C 1
ATOM 766 O O . TYR A 1 100 ? 8.050 13.214 -17.765 1.00 52.72 100 TYR A O 1
ATOM 774 N N . TYR A 1 101 ? 5.966 12.810 -18.484 1.00 50.16 101 TYR A N 1
ATOM 775 C CA . TYR A 1 101 ? 5.836 11.497 -17.810 1.00 50.16 101 TYR A CA 1
ATOM 776 C C . TYR A 1 101 ? 6.083 10.283 -18.716 1.00 50.16 101 TYR A C 1
ATOM 778 O O . TYR A 1 101 ? 6.194 9.162 -18.223 1.00 50.16 101 TYR A O 1
ATOM 786 N N . LEU A 1 102 ? 6.205 10.499 -20.025 1.00 50.00 102 LEU A N 1
ATOM 787 C CA . LEU A 1 102 ? 6.782 9.529 -20.948 1.00 50.00 102 LEU A CA 1
ATOM 788 C C . LEU A 1 102 ? 8.274 9.848 -20.996 1.00 50.00 102 LEU A C 1
ATOM 790 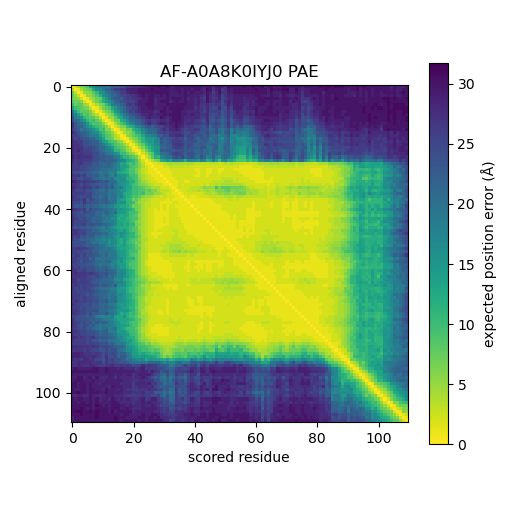O O . LEU A 1 102 ? 8.718 10.626 -21.834 1.00 50.00 102 LEU A O 1
ATOM 794 N N . SER A 1 103 ? 9.044 9.354 -20.030 1.00 49.44 103 SER A N 1
ATOM 795 C CA . SER A 1 103 ? 10.500 9.457 -20.095 1.00 49.44 103 SER A CA 1
ATOM 796 C C . SER A 1 103 ? 10.968 8.901 -21.441 1.00 49.44 103 SER A C 1
ATOM 798 O O . SER A 1 103 ? 10.844 7.701 -21.684 1.00 49.44 103 SER A O 1
ATOM 800 N N . LEU A 1 104 ? 11.468 9.785 -22.308 1.00 48.72 104 LEU A N 1
ATOM 801 C CA . LEU A 1 104 ? 12.250 9.422 -23.484 1.00 48.72 104 LEU A CA 1
ATOM 802 C C . LEU A 1 104 ? 13.401 8.519 -23.022 1.00 48.72 104 LEU A C 1
ATOM 804 O O . LEU A 1 104 ? 14.144 8.887 -22.110 1.00 48.72 104 LEU A O 1
ATOM 808 N N . PRO A 1 105 ? 13.575 7.373 -23.681 1.00 48.50 105 PRO A N 1
ATOM 809 C CA . PRO A 1 105 ? 14.822 7.214 -24.403 1.00 48.50 105 PRO A CA 1
ATOM 810 C C . PRO A 1 105 ? 14.492 6.859 -25.849 1.00 48.50 105 PRO A C 1
ATOM 812 O O . PRO A 1 105 ? 14.123 5.732 -26.161 1.00 48.50 105 PRO A O 1
ATOM 815 N N . ILE A 1 106 ? 14.605 7.840 -26.742 1.00 52.25 106 ILE A N 1
ATOM 816 C CA . ILE A 1 106 ? 14.832 7.533 -28.153 1.00 52.25 106 ILE A CA 1
ATOM 817 C C . ILE A 1 106 ? 16.344 7.625 -28.315 1.00 52.25 106 ILE A C 1
ATOM 819 O O . ILE A 1 106 ? 16.897 8.701 -28.538 1.00 52.25 106 ILE A O 1
ATOM 823 N N . GLU A 1 107 ? 17.010 6.499 -28.070 1.00 54.69 107 GLU A N 1
ATOM 824 C CA . GLU A 1 107 ? 18.322 6.244 -28.654 1.00 54.69 107 GLU A CA 1
ATOM 825 C C . GLU A 1 107 ? 18.196 6.367 -30.187 1.00 54.69 107 GLU A C 1
ATOM 827 O O . GLU A 1 107 ? 17.142 6.088 -30.759 1.00 54.69 107 GLU A O 1
ATOM 832 N N . ASP A 1 108 ? 19.274 6.832 -30.818 1.00 51.38 108 ASP A N 1
ATOM 833 C CA . ASP A 1 108 ? 19.444 7.073 -32.257 1.00 51.38 108 ASP A CA 1
ATOM 834 C C . ASP A 1 108 ? 18.765 8.314 -32.859 1.00 51.38 108 ASP A C 1
ATOM 836 O O . ASP A 1 108 ? 17.770 8.242 -33.584 1.00 51.38 108 ASP A O 1
ATOM 840 N N . LYS A 1 109 ? 19.411 9.472 -32.653 1.00 48.91 109 LYS A N 1
ATOM 841 C CA . LYS A 1 109 ? 19.774 10.431 -33.721 1.00 48.91 109 LYS A CA 1
ATOM 842 C C . LYS A 1 109 ? 20.668 11.541 -33.153 1.00 48.91 109 LYS A C 1
ATOM 844 O O . LYS A 1 109 ? 20.152 12.560 -32.708 1.00 48.91 109 LYS A O 1
ATOM 849 N N . PHE A 1 110 ? 21.980 11.294 -33.131 1.00 45.44 110 PHE A N 1
ATOM 850 C CA . PHE A 1 110 ? 23.090 12.122 -33.647 1.00 45.44 110 PHE A CA 1
ATOM 851 C C . PHE A 1 110 ? 24.424 11.508 -33.219 1.00 45.44 110 PHE A C 1
ATOM 853 O O . PHE A 1 110 ? 24.595 11.263 -32.005 1.00 45.44 110 PHE A O 1
#

Sequence (110 aa):
MAAAILGKAAMVRGYRKPAAAPKGRRAYVTFLAGDGDYWKGVVGLAKGLRKVRSAYPLVVAVLPDVPEDHRRILRSQGCLVREIEPVYPPENQTQFAMAYYLSLPIEDKF